Protein AF-A0A7S2JQY3-F1 (afdb_monomer)

Organism: NCBI:txid1333877

Mean predicted aligned error: 11.16 Å

Sequence (170 aa):
RESPESAGLEGRPGKSLLKMPPQSEIMQVVHGHVPGRRFQLCVQAAAAAEGAEGALRLAAGGREVVVGVLSDAYTQHVMSYAPDADAAQVVVENVSDDFGCDIFVDRVEVLQQPPREELVGELFALLDRHGSGRLGADPLLRFAELLGFDSAREEWDVQYKALPAAYGFG

Solvent-accessible surface area (backbone atoms only — not comparable to full-atom values): 9842 Å² total; per-residue (Å²): 141,78,85,87,86,90,84,80,92,86,71,76,99,76,69,46,74,46,78,31,48,39,74,33,74,49,78,46,79,46,73,80,46,56,56,78,42,45,31,33,45,38,38,33,34,19,14,76,39,78,77,36,77,25,30,38,37,41,33,33,44,94,41,75,49,77,45,80,29,62,30,55,58,75,44,81,45,78,45,78,36,49,28,87,40,45,56,34,57,38,36,45,27,26,67,23,87,47,83,83,39,33,34,35,34,53,45,77,48,81,42,78,53,76,54,69,68,55,53,51,48,52,53,48,55,69,48,26,78,80,71,74,88,58,79,54,68,68,45,49,47,54,50,39,44,76,73,67,47,88,66,58,70,76,58,42,57,56,52,57,69,44,45,38,74,75,73,71,60,124

Radius of gyration: 23.33 Å; Cα contacts (8 Å, |Δi|>4): 308; chains: 1; bounding box: 42×65×57 Å

Nearest PDB structures (foldseek):
  7ay3-assembly1_A  TM=8.066E-01  e=2.327E-04  uncultured bacterium
  2dck-assembly1_A  TM=8.084E-01  e=5.491E-04  Bacillus sp. 41M-1
  2wab-assembly1_A  TM=6.882E-01  e=2.925E-04  Acetivibrio thermocellus
  7vnj-assembly1_A  TM=6.877E-01  e=2.464E-04  Clostridioides difficile
  2wao-assembly1_A  TM=6.801E-01  e=3.678E-04  Acetivibrio thermocellus

Structure (mmCIF, N/CA/C/O backbone):
data_AF-A0A7S2JQY3-F1
#
_entry.id   AF-A0A7S2JQY3-F1
#
loop_
_atom_site.group_PDB
_atom_site.id
_atom_site.type_symbol
_atom_site.label_atom_id
_atom_site.label_alt_id
_atom_site.label_comp_id
_atom_site.label_asym_id
_atom_site.label_entity_id
_atom_site.label_seq_id
_atom_site.pdbx_PDB_ins_code
_atom_site.Cartn_x
_atom_site.Cartn_y
_atom_site.Cartn_z
_atom_site.occupancy
_atom_site.B_iso_or_equiv
_atom_site.auth_seq_id
_atom_site.auth_comp_id
_atom_site.auth_asym_id
_atom_site.auth_atom_id
_atom_site.pdbx_PDB_model_num
ATOM 1 N N . ARG A 1 1 ? 15.614 -34.778 -25.818 1.00 33.03 1 ARG A N 1
ATOM 2 C CA . ARG A 1 1 ? 15.607 -35.531 -24.543 1.00 33.03 1 ARG A CA 1
ATOM 3 C C . ARG A 1 1 ? 16.941 -35.250 -23.881 1.00 33.03 1 ARG A C 1
ATOM 5 O O . ARG A 1 1 ? 17.928 -35.517 -24.542 1.00 33.03 1 ARG A O 1
ATOM 12 N N . GLU A 1 2 ? 17.093 -34.664 -22.708 1.00 28.03 2 GLU A N 1
ATOM 13 C CA . GLU A 1 2 ? 16.223 -34.128 -21.656 1.00 28.03 2 GLU A CA 1
ATOM 14 C C . GLU A 1 2 ? 17.114 -33.116 -20.904 1.00 28.03 2 GLU A C 1
ATOM 16 O O . GLU A 1 2 ? 18.286 -33.398 -20.674 1.00 28.03 2 GLU A O 1
ATOM 21 N N . SER A 1 3 ? 16.577 -31.947 -20.556 1.00 40.50 3 SER A N 1
ATOM 22 C CA . SER A 1 3 ? 16.919 -31.268 -19.292 1.00 40.50 3 SER A CA 1
ATOM 23 C C . SER A 1 3 ? 16.135 -31.999 -18.185 1.00 40.50 3 SER A C 1
ATOM 25 O O . SER A 1 3 ? 15.081 -32.538 -18.539 1.00 40.50 3 SER A O 1
ATOM 27 N N . PRO A 1 4 ? 16.535 -32.019 -16.891 1.00 44.34 4 PRO A N 1
ATOM 28 C CA . PRO A 1 4 ? 16.986 -30.823 -16.163 1.00 44.34 4 PRO A CA 1
ATOM 29 C C . PRO A 1 4 ? 18.010 -31.042 -15.022 1.00 44.34 4 PRO A C 1
ATOM 31 O O . PRO A 1 4 ? 17.911 -31.979 -14.240 1.00 44.34 4 PRO A O 1
ATOM 34 N N . GLU A 1 5 ? 18.913 -30.081 -14.822 1.00 32.25 5 GLU A N 1
ATOM 35 C CA . GLU A 1 5 ? 19.479 -29.820 -13.493 1.00 32.25 5 GLU A CA 1
ATOM 36 C C . GLU A 1 5 ? 19.136 -28.388 -13.090 1.00 32.25 5 GLU A C 1
ATOM 38 O O . GLU A 1 5 ? 19.590 -27.404 -13.670 1.00 32.25 5 GLU A O 1
ATOM 43 N N . SER A 1 6 ? 18.242 -28.305 -12.112 1.00 43.88 6 SER A N 1
ATOM 44 C CA . SER A 1 6 ? 17.869 -27.112 -11.370 1.00 43.88 6 SER A CA 1
ATOM 45 C C . SER A 1 6 ? 18.858 -26.884 -10.222 1.00 43.88 6 SER A C 1
ATOM 47 O O . SER A 1 6 ? 18.865 -27.680 -9.287 1.00 43.88 6 SER A O 1
ATOM 49 N N . ALA A 1 7 ? 19.644 -25.805 -10.264 1.00 27.75 7 ALA A N 1
ATOM 50 C CA . ALA A 1 7 ? 20.335 -25.175 -9.123 1.00 27.75 7 ALA A CA 1
ATOM 51 C C . ALA A 1 7 ? 21.099 -23.935 -9.642 1.00 27.75 7 ALA A C 1
ATOM 53 O O . ALA A 1 7 ? 21.854 -24.062 -10.593 1.00 27.75 7 ALA A O 1
ATOM 54 N N . GLY A 1 8 ? 20.987 -22.711 -9.131 1.00 25.66 8 GLY A N 1
ATOM 55 C CA . GLY A 1 8 ? 20.221 -22.163 -8.025 1.00 25.66 8 GLY A CA 1
ATOM 56 C C . GLY A 1 8 ? 20.058 -20.649 -8.224 1.00 25.66 8 GLY A C 1
ATOM 57 O O . GLY A 1 8 ? 20.851 -20.003 -8.905 1.00 25.66 8 GLY A O 1
ATOM 58 N N . LEU A 1 9 ? 18.983 -20.105 -7.659 1.00 34.28 9 LEU A N 1
ATOM 59 C CA . LEU A 1 9 ? 18.723 -18.671 -7.551 1.00 34.28 9 LEU A CA 1
ATOM 60 C C . LEU A 1 9 ? 19.610 -18.086 -6.444 1.00 34.28 9 LEU A C 1
ATOM 62 O O . LEU A 1 9 ? 19.440 -18.459 -5.282 1.00 34.28 9 LEU A O 1
ATOM 66 N N . GLU A 1 10 ? 20.489 -17.139 -6.773 1.00 30.20 10 GLU A N 1
ATOM 67 C CA . GLU A 1 10 ? 21.168 -16.310 -5.772 1.00 30.20 10 GLU A CA 1
ATOM 68 C C . GLU A 1 10 ? 20.743 -14.845 -5.890 1.00 30.20 10 GLU A C 1
ATOM 70 O O . GLU A 1 10 ? 21.002 -14.168 -6.880 1.00 30.20 10 GLU A O 1
ATOM 75 N N . GLY A 1 11 ? 20.088 -14.357 -4.835 1.00 30.16 11 GLY A N 1
ATOM 76 C CA . GLY A 1 11 ? 19.782 -12.946 -4.625 1.00 30.16 11 GLY A CA 1
ATOM 77 C C . GLY A 1 11 ? 19.238 -12.695 -3.216 1.00 30.16 11 GLY A C 1
ATOM 78 O O . GLY A 1 11 ? 18.095 -13.033 -2.902 1.00 30.16 11 GLY A O 1
ATOM 79 N N . ARG A 1 12 ? 20.072 -12.114 -2.344 1.00 34.50 12 ARG A N 1
ATOM 80 C CA . ARG A 1 12 ? 19.742 -11.555 -1.016 1.00 34.50 12 ARG A CA 1
ATOM 81 C C . ARG A 1 12 ? 20.699 -10.383 -0.718 1.00 34.50 12 ARG A C 1
ATOM 83 O O . ARG A 1 12 ? 21.803 -10.408 -1.249 1.00 34.50 12 ARG A O 1
ATOM 90 N N . PRO A 1 13 ? 20.314 -9.395 0.121 1.00 38.44 13 PRO A N 1
ATOM 91 C CA . PRO A 1 13 ? 19.614 -9.603 1.391 1.00 38.44 13 PRO A CA 1
ATOM 92 C C . PRO A 1 13 ? 18.234 -8.938 1.447 1.00 38.44 13 PRO A C 1
ATOM 94 O O . PRO A 1 13 ? 18.077 -7.834 1.944 1.00 38.44 13 PRO A O 1
ATOM 97 N N . GLY A 1 14 ? 17.223 -9.677 0.979 1.00 46.75 14 GLY A N 1
ATOM 98 C CA . GLY A 1 14 ? 15.815 -9.277 1.067 1.00 46.75 14 GLY A CA 1
ATOM 99 C C . GLY A 1 14 ? 14.823 -10.362 0.654 1.00 46.75 14 GLY A C 1
ATOM 100 O O . GLY A 1 14 ? 13.872 -10.579 1.389 1.00 46.75 14 GLY A O 1
ATOM 101 N N . LYS A 1 15 ? 15.141 -11.155 -0.393 1.00 50.88 15 LYS A N 1
ATOM 102 C CA . LYS A 1 15 ? 14.285 -12.216 -0.991 1.00 50.88 15 LYS A CA 1
ATOM 103 C C . LYS A 1 15 ? 12.901 -11.643 -1.355 1.00 50.88 15 LYS A C 1
ATOM 105 O O . LYS A 1 15 ? 11.974 -11.770 -0.568 1.00 50.88 15 LYS A O 1
ATOM 110 N N . SER A 1 16 ? 12.705 -11.030 -2.514 1.00 53.62 16 SER A N 1
ATOM 111 C CA . SER A 1 16 ? 12.951 -11.605 -3.838 1.00 53.62 16 SER A CA 1
ATOM 112 C C . SER A 1 16 ? 12.835 -10.491 -4.873 1.00 53.62 16 SER A C 1
ATOM 114 O O . SER A 1 16 ? 11.790 -9.861 -4.944 1.00 53.62 16 SER A O 1
ATOM 116 N N . LEU A 1 17 ? 13.863 -10.286 -5.697 1.00 71.62 17 LEU A N 1
ATOM 117 C CA . LEU A 1 17 ? 13.791 -9.330 -6.799 1.00 71.62 17 LEU A CA 1
ATOM 118 C C . LEU A 1 17 ? 13.157 -10.017 -7.999 1.00 71.62 17 LEU A C 1
ATOM 120 O O . LEU A 1 17 ? 13.815 -10.785 -8.703 1.00 71.62 17 LEU A O 1
ATOM 124 N N . LEU A 1 18 ? 11.871 -9.775 -8.218 1.00 87.38 18 LEU A N 1
ATOM 125 C CA . LEU A 1 18 ? 11.270 -10.120 -9.489 1.00 87.38 18 LEU A CA 1
ATOM 126 C C . LEU A 1 18 ? 11.657 -9.047 -10.501 1.00 87.38 18 LEU A C 1
ATOM 128 O O . LEU A 1 18 ? 11.282 -7.884 -10.370 1.00 87.38 18 LEU A O 1
ATOM 132 N N . LYS A 1 19 ? 12.407 -9.457 -11.519 1.00 90.00 19 LYS A N 1
ATOM 133 C CA . LYS A 1 19 ? 12.641 -8.638 -12.699 1.00 90.00 19 LYS A CA 1
ATOM 134 C C . LYS A 1 19 ? 11.393 -8.684 -13.578 1.00 90.00 19 LYS A C 1
ATOM 136 O O . LYS A 1 19 ? 10.989 -9.763 -14.004 1.00 90.00 19 LYS A O 1
ATOM 141 N N . MET A 1 20 ? 10.829 -7.522 -13.867 1.00 92.56 20 MET A N 1
ATOM 142 C CA . MET A 1 20 ? 9.692 -7.333 -14.754 1.00 92.56 20 MET A CA 1
ATOM 143 C C . MET A 1 20 ? 10.145 -6.589 -16.011 1.00 92.56 20 MET A C 1
ATOM 145 O O . MET A 1 20 ? 10.302 -5.367 -15.961 1.00 92.56 20 MET A O 1
ATOM 149 N N . PRO A 1 21 ? 10.352 -7.289 -17.140 1.00 92.38 21 PRO A N 1
ATOM 150 C CA . PRO A 1 21 ? 10.548 -6.638 -18.428 1.00 92.38 21 PRO A CA 1
ATOM 151 C C . PRO A 1 21 ? 9.343 -5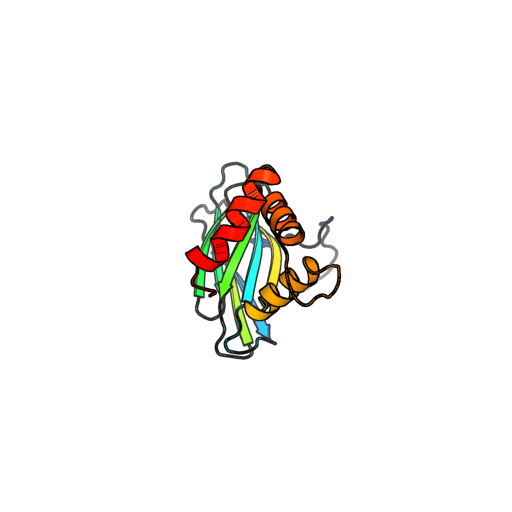.772 -18.822 1.00 92.38 21 PRO A C 1
ATOM 153 O O . PRO A 1 21 ? 8.244 -5.985 -18.300 1.00 92.38 21 PRO A O 1
ATOM 156 N N . PRO A 1 22 ? 9.506 -4.834 -19.760 1.00 91.75 22 PRO A N 1
ATOM 157 C CA . PRO A 1 22 ? 8.388 -4.101 -20.344 1.00 91.75 22 PRO A CA 1
ATOM 158 C C . PRO A 1 22 ? 7.288 -5.048 -20.832 1.00 91.75 22 PRO A C 1
ATOM 160 O O . PRO A 1 22 ? 7.581 -6.104 -21.397 1.00 91.75 22 PRO A O 1
ATOM 163 N N . GLN A 1 23 ? 6.030 -4.676 -20.595 1.00 91.12 23 GLN A N 1
ATOM 164 C CA . GLN A 1 23 ? 4.829 -5.444 -20.954 1.00 91.12 23 GLN A CA 1
ATOM 165 C C . GLN A 1 23 ? 4.703 -6.802 -20.239 1.00 91.12 23 GLN A C 1
ATOM 167 O O . GLN A 1 23 ? 3.991 -7.692 -20.704 1.00 91.12 23 GLN A O 1
ATOM 172 N N . SER A 1 24 ? 5.401 -6.991 -19.114 1.00 94.31 24 SER A N 1
ATOM 173 C CA . SER A 1 24 ? 5.236 -8.172 -18.259 1.00 94.31 24 SER A CA 1
ATOM 174 C C . SER A 1 24 ? 4.280 -7.903 -17.101 1.00 94.31 24 SER A C 1
ATOM 176 O O . SER A 1 24 ? 4.220 -6.791 -16.575 1.00 94.31 24 SER A O 1
ATOM 178 N N . GLU A 1 25 ? 3.573 -8.944 -16.661 1.00 95.44 25 GLU A N 1
ATOM 179 C CA . GLU A 1 25 ? 2.618 -8.863 -15.557 1.00 95.44 25 GLU A CA 1
ATOM 180 C C . GLU A 1 25 ? 2.822 -9.958 -14.505 1.00 95.44 25 GLU A C 1
ATOM 182 O O . GLU A 1 25 ? 3.226 -11.088 -14.791 1.00 95.44 25 GLU A O 1
ATOM 187 N N . ILE A 1 26 ? 2.490 -9.604 -13.267 1.00 92.62 26 ILE A N 1
ATOM 188 C CA . ILE A 1 26 ? 2.250 -10.507 -12.149 1.00 92.62 26 ILE A CA 1
ATOM 189 C C . ILE A 1 26 ? 0.759 -10.451 -11.867 1.00 92.62 26 ILE A C 1
ATOM 191 O O . ILE A 1 26 ? 0.216 -9.376 -11.616 1.00 92.62 26 ILE A O 1
ATOM 195 N N . MET A 1 27 ? 0.112 -11.609 -11.832 1.00 93.62 27 MET A N 1
ATOM 196 C CA . MET A 1 27 ? -1.302 -11.718 -11.508 1.00 93.62 27 MET A CA 1
ATOM 197 C C . MET A 1 27 ? -1.513 -12.794 -10.450 1.00 93.62 27 MET A C 1
ATOM 199 O O . MET A 1 27 ? -1.075 -13.934 -10.608 1.00 93.62 27 MET A O 1
ATOM 203 N N . GLN A 1 28 ? -2.228 -12.446 -9.383 1.00 92.25 28 GLN A N 1
ATOM 204 C CA . GLN A 1 28 ? -2.584 -13.384 -8.326 1.00 92.25 28 GLN A CA 1
ATOM 205 C C . GLN A 1 28 ? -4.000 -13.125 -7.816 1.00 92.25 28 GLN A C 1
ATOM 207 O O . GLN A 1 28 ? -4.416 -11.983 -7.649 1.00 92.25 28 GLN A O 1
ATOM 212 N N . VAL A 1 29 ? -4.737 -14.197 -7.526 1.00 93.69 29 VAL A N 1
ATOM 213 C CA . VAL A 1 29 ? -5.977 -14.109 -6.750 1.00 93.69 29 VAL A CA 1
ATOM 214 C C . VAL A 1 29 ? -5.617 -14.217 -5.275 1.00 93.69 29 VAL A C 1
ATOM 216 O O .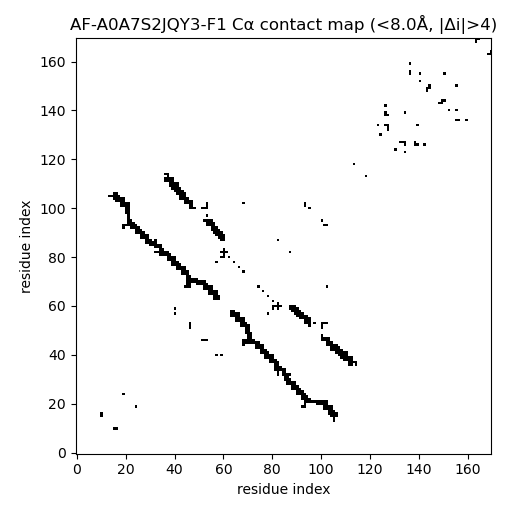 VAL A 1 29 ? -5.042 -15.214 -4.837 1.00 93.69 29 VAL A O 1
ATOM 219 N N . VAL A 1 30 ? -5.929 -13.172 -4.520 1.00 93.31 30 VAL A N 1
ATOM 220 C CA . VAL A 1 30 ? -5.722 -13.118 -3.075 1.00 93.31 30 VAL A CA 1
ATOM 221 C C . VAL A 1 30 ? -7.068 -13.358 -2.405 1.00 93.31 30 VAL A C 1
ATOM 223 O O . VAL A 1 30 ? -8.054 -12.727 -2.772 1.00 93.31 30 VAL A O 1
ATOM 226 N N . HIS A 1 31 ? -7.100 -14.292 -1.457 1.00 93.38 31 HIS A N 1
ATOM 227 C CA . HIS A 1 31 ? -8.283 -14.650 -0.674 1.00 93.38 31 HIS A CA 1
ATOM 228 C C . HIS A 1 31 ? -8.221 -14.041 0.730 1.00 93.38 31 HIS A C 1
ATOM 230 O O . HIS A 1 31 ? -7.151 -13.649 1.199 1.00 93.38 31 HIS A O 1
ATOM 236 N N . GLY A 1 32 ? -9.354 -14.051 1.433 1.00 90.81 32 GLY A N 1
ATOM 237 C CA . GLY A 1 32 ? -9.456 -13.577 2.815 1.00 90.81 32 GLY A CA 1
ATOM 238 C C . GLY A 1 32 ? -9.833 -12.103 2.923 1.00 90.81 32 GLY A C 1
ATOM 239 O O . GLY A 1 32 ? -9.717 -11.514 3.998 1.00 90.81 32 GLY A O 1
ATOM 240 N N . HIS A 1 33 ? -10.300 -11.497 1.832 1.00 93.56 33 HIS A N 1
ATOM 241 C CA . HIS A 1 33 ? -10.873 -10.165 1.886 1.00 93.56 33 HIS A CA 1
ATOM 242 C C . HIS A 1 33 ? -12.198 -10.176 2.643 1.00 93.56 33 HIS A C 1
ATOM 244 O O . HIS A 1 33 ? -12.967 -11.133 2.606 1.00 93.56 33 HIS A O 1
ATOM 250 N N . VAL A 1 34 ? -12.482 -9.069 3.319 1.00 91.94 34 VAL A N 1
ATOM 251 C CA . VAL A 1 34 ? -13.785 -8.829 3.934 1.00 91.94 34 VAL A CA 1
ATOM 252 C C . VAL A 1 34 ? -14.520 -7.827 3.045 1.00 91.94 34 VAL A C 1
ATOM 254 O O . VAL A 1 34 ? -14.057 -6.685 2.947 1.00 91.94 34 VAL A O 1
ATOM 257 N N . PRO A 1 35 ? -15.639 -8.213 2.403 1.00 91.94 35 PRO A N 1
ATOM 258 C CA . PRO A 1 35 ? -16.395 -7.315 1.540 1.00 91.94 35 PRO A CA 1
ATOM 259 C C . PRO A 1 35 ? -16.721 -5.983 2.221 1.00 91.94 35 PRO A C 1
ATOM 261 O O . PRO A 1 35 ? -17.118 -5.939 3.388 1.00 91.94 35 PRO A O 1
ATOM 264 N N . GLY A 1 36 ? -16.509 -4.882 1.501 1.00 87.19 36 GLY A N 1
ATOM 265 C CA . GLY A 1 36 ? -16.733 -3.523 2.005 1.00 87.19 36 GLY A CA 1
ATOM 266 C C . GLY A 1 36 ? -15.650 -2.973 2.947 1.00 87.19 36 GLY A C 1
ATOM 267 O O . GLY A 1 36 ? -15.690 -1.787 3.284 1.00 87.19 36 GLY A O 1
ATOM 268 N N . ARG A 1 37 ? -14.652 -3.772 3.358 1.00 90.94 37 ARG A N 1
ATOM 269 C CA . ARG A 1 37 ? -13.449 -3.251 4.033 1.00 90.94 37 ARG A CA 1
ATOM 270 C C . ARG A 1 37 ? -12.460 -2.696 3.012 1.00 90.94 37 ARG A C 1
ATOM 272 O O . ARG A 1 37 ? -12.417 -3.122 1.861 1.00 90.94 37 ARG A O 1
ATOM 279 N N . ARG A 1 38 ? -11.653 -1.725 3.444 1.00 93.94 38 ARG A N 1
ATOM 280 C CA . ARG A 1 38 ? -10.588 -1.148 2.617 1.00 93.94 38 ARG A CA 1
ATOM 281 C C . ARG A 1 38 ? -9.298 -1.927 2.796 1.00 93.94 38 ARG A C 1
ATOM 283 O O . ARG A 1 38 ? -8.942 -2.300 3.910 1.00 93.94 38 ARG A O 1
ATOM 290 N N . PHE A 1 39 ? -8.587 -2.092 1.697 1.00 95.06 39 PHE A N 1
ATOM 291 C CA . PHE A 1 39 ? -7.283 -2.723 1.622 1.00 95.06 39 PHE A CA 1
ATOM 292 C C . PHE A 1 39 ? -6.308 -1.792 0.904 1.00 95.06 39 PHE A C 1
ATOM 294 O O . PHE A 1 39 ? -6.714 -0.936 0.114 1.00 95.06 39 PHE A O 1
ATOM 301 N N . GLN A 1 40 ? -5.023 -1.961 1.181 1.00 95.50 40 GLN A N 1
ATOM 302 C CA . GLN A 1 40 ? -3.922 -1.341 0.461 1.00 95.50 40 GLN A CA 1
ATOM 303 C C . GLN A 1 40 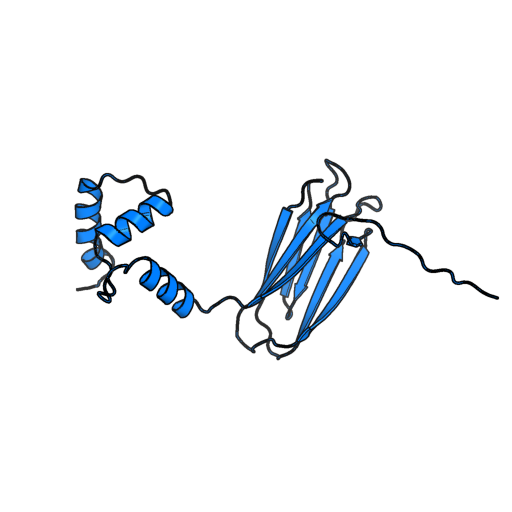? -3.128 -2.415 -0.268 1.00 95.50 40 GLN A C 1
ATOM 305 O O . GLN A 1 40 ? -2.763 -3.425 0.326 1.00 95.50 40 GLN A O 1
ATOM 310 N N . LEU A 1 41 ? -2.874 -2.179 -1.551 1.00 95.69 41 LEU A N 1
ATOM 311 C CA . LEU A 1 41 ? -1.840 -2.852 -2.320 1.00 95.69 41 LEU A CA 1
ATOM 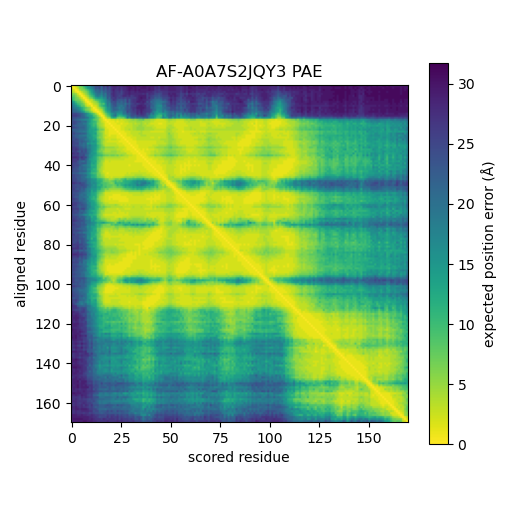312 C C . LEU A 1 41 ? -0.571 -2.002 -2.224 1.00 95.69 41 LEU A C 1
ATOM 314 O O . LEU A 1 41 ? -0.558 -0.871 -2.711 1.00 95.69 41 LEU A O 1
ATOM 318 N N . CYS A 1 42 ? 0.459 -2.541 -1.582 1.00 94.38 42 CYS A N 1
ATOM 319 C CA . CYS A 1 42 ? 1.767 -1.917 -1.429 1.00 94.38 42 CYS A CA 1
ATOM 320 C C . CYS A 1 42 ? 2.769 -2.640 -2.328 1.00 94.38 42 CYS A C 1
ATOM 322 O O . CYS A 1 42 ? 2.912 -3.859 -2.236 1.00 94.38 42 CYS A O 1
ATOM 324 N N . VAL A 1 43 ? 3.471 -1.897 -3.178 1.00 93.81 43 VAL A N 1
ATOM 325 C CA . VAL A 1 43 ? 4.504 -2.431 -4.070 1.00 93.81 43 VAL A CA 1
ATOM 326 C C . VAL A 1 43 ? 5.786 -1.645 -3.862 1.00 93.81 43 VAL A C 1
ATOM 328 O O . VAL A 1 43 ? 5.789 -0.422 -3.978 1.00 93.81 43 VAL A O 1
ATOM 331 N N . GLN A 1 44 ? 6.874 -2.341 -3.555 1.00 93.25 44 GLN A N 1
ATOM 332 C CA . GLN A 1 44 ? 8.206 -1.756 -3.470 1.00 93.25 44 GLN A CA 1
ATOM 333 C C . GLN A 1 44 ? 8.964 -2.078 -4.758 1.00 93.25 44 GLN A C 1
ATOM 335 O O . GLN A 1 44 ? 9.238 -3.251 -5.033 1.00 93.25 44 GLN A O 1
ATOM 340 N N . ALA A 1 45 ? 9.288 -1.045 -5.536 1.00 91.81 45 ALA A N 1
ATOM 341 C CA . ALA A 1 45 ? 9.881 -1.201 -6.858 1.00 91.81 45 ALA A CA 1
ATOM 342 C C . ALA A 1 45 ? 10.981 -0.173 -7.156 1.00 91.81 45 ALA A C 1
ATOM 344 O O . ALA A 1 45 ? 11.006 0.911 -6.571 1.00 91.81 45 ALA A O 1
ATOM 345 N N . ALA A 1 46 ? 11.879 -0.535 -8.071 1.00 90.25 46 ALA A N 1
ATOM 346 C CA . ALA A 1 46 ? 12.954 0.302 -8.598 1.00 90.25 46 ALA A CA 1
ATOM 347 C C . ALA A 1 46 ? 13.102 0.092 -10.113 1.00 90.25 46 ALA A C 1
ATOM 349 O O . ALA A 1 46 ? 12.853 -1.005 -10.618 1.00 90.25 46 ALA A O 1
ATOM 350 N N . ALA A 1 47 ? 13.522 1.125 -10.837 1.00 87.62 47 ALA A N 1
ATOM 351 C CA . ALA A 1 47 ? 13.879 1.030 -12.248 1.00 87.62 47 ALA A CA 1
ATOM 352 C C . ALA A 1 47 ? 15.305 0.483 -12.400 1.00 87.62 47 ALA A C 1
ATOM 354 O O . ALA A 1 47 ? 16.134 0.601 -11.501 1.00 87.62 47 ALA A O 1
ATOM 355 N N . ALA A 1 48 ? 15.613 -0.131 -13.540 1.00 80.44 48 ALA A N 1
ATOM 356 C CA . ALA A 1 48 ? 16.916 -0.758 -13.745 1.00 80.44 48 ALA A CA 1
ATOM 357 C C . ALA A 1 48 ? 18.100 0.203 -13.888 1.00 80.44 48 ALA A C 1
ATOM 359 O O . ALA A 1 48 ? 19.241 -0.213 -13.682 1.00 80.44 48 ALA A O 1
ATOM 360 N N . ALA A 1 49 ? 17.847 1.454 -14.261 1.00 70.25 49 ALA A N 1
ATOM 361 C CA . ALA A 1 49 ? 18.887 2.447 -14.466 1.00 70.25 49 ALA A CA 1
ATOM 362 C C . ALA A 1 49 ? 18.438 3.822 -13.973 1.00 70.25 49 ALA A C 1
ATOM 364 O O . ALA A 1 49 ? 17.266 4.188 -14.071 1.00 70.25 49 ALA A O 1
ATOM 365 N N . GLU A 1 50 ? 19.400 4.594 -13.478 1.00 64.44 50 GLU A N 1
ATOM 366 C CA . GLU A 1 50 ? 19.207 5.993 -13.117 1.00 64.44 50 GLU A CA 1
ATOM 367 C C . GLU A 1 50 ? 18.756 6.791 -14.356 1.00 64.44 50 GLU A C 1
ATOM 369 O O . GLU A 1 50 ? 19.390 6.738 -15.412 1.00 64.44 50 GLU A O 1
ATOM 374 N N . GLY A 1 51 ? 17.625 7.495 -14.245 1.00 66.25 51 GLY A N 1
ATOM 375 C CA . GLY A 1 51 ? 17.027 8.254 -15.347 1.00 66.25 51 GLY A CA 1
ATOM 376 C C . GLY A 1 51 ? 16.150 7.443 -16.309 1.00 66.25 51 GLY A C 1
ATOM 377 O O . GLY A 1 51 ? 15.600 8.029 -17.240 1.00 66.25 51 GLY A O 1
ATOM 378 N N . ALA A 1 52 ? 15.981 6.133 -16.096 1.00 72.38 52 ALA A N 1
ATOM 379 C CA . ALA A 1 52 ? 14.957 5.368 -16.800 1.00 72.38 52 ALA A CA 1
ATOM 380 C C . ALA A 1 52 ? 13.567 5.723 -16.244 1.00 72.38 52 ALA A C 1
ATOM 382 O O . ALA A 1 52 ? 13.324 5.618 -15.041 1.00 72.38 52 ALA A O 1
ATOM 383 N N . GLU A 1 53 ? 12.651 6.136 -17.119 1.00 82.75 53 GLU A N 1
ATOM 384 C CA . GLU A 1 53 ? 11.262 6.421 -16.752 1.00 82.75 53 GLU A CA 1
ATOM 385 C C . GLU A 1 53 ? 10.422 5.148 -16.891 1.00 82.75 53 GLU A C 1
ATOM 387 O O . GLU A 1 53 ? 9.847 4.865 -17.941 1.00 82.75 53 GLU A O 1
ATOM 392 N N . GLY A 1 54 ? 10.384 4.352 -15.822 1.00 88.56 54 GLY A N 1
ATOM 393 C CA . GLY A 1 54 ? 9.527 3.175 -15.749 1.00 88.56 54 GLY A CA 1
ATOM 394 C C . GLY A 1 54 ? 8.103 3.525 -15.330 1.00 88.56 54 GLY A C 1
ATOM 395 O O . GLY A 1 54 ? 7.862 4.516 -14.636 1.00 88.56 54 GLY A O 1
ATOM 396 N N . ALA A 1 55 ? 7.149 2.672 -15.688 1.00 93.75 55 ALA A N 1
ATOM 397 C CA . ALA A 1 55 ? 5.769 2.769 -15.230 1.00 93.75 55 ALA A CA 1
ATOM 398 C C . ALA A 1 55 ? 5.222 1.402 -14.804 1.00 93.75 55 ALA A C 1
ATOM 400 O O . ALA A 1 55 ? 5.341 0.409 -15.523 1.00 93.75 55 ALA A O 1
ATOM 401 N N . LEU A 1 56 ? 4.578 1.363 -13.636 1.00 94.94 56 LEU A N 1
ATOM 402 C CA . LEU A 1 56 ? 3.830 0.206 -13.153 1.00 94.94 56 LEU A CA 1
ATOM 403 C C . LEU A 1 56 ? 2.333 0.498 -13.156 1.00 94.94 56 LEU A C 1
ATOM 405 O O . LEU A 1 56 ? 1.890 1.497 -12.592 1.00 94.94 56 LEU A O 1
ATOM 409 N N . ARG A 1 57 ? 1.540 -0.416 -13.705 1.00 97.25 57 ARG A N 1
ATOM 410 C CA . ARG A 1 57 ? 0.091 -0.461 -13.514 1.00 97.25 57 ARG A CA 1
ATOM 411 C C . ARG A 1 57 ? -0.218 -1.391 -12.348 1.00 97.25 57 ARG A C 1
ATOM 413 O O . ARG A 1 57 ? 0.143 -2.565 -12.356 1.00 97.25 57 ARG A O 1
ATOM 420 N N . LEU A 1 58 ? -0.879 -0.850 -11.336 1.00 97.38 58 LEU A N 1
ATOM 421 C CA . LEU A 1 58 ? -1.358 -1.563 -10.161 1.00 97.38 58 LEU A CA 1
ATOM 422 C C . LEU A 1 58 ? -2.873 -1.705 -10.278 1.00 97.38 58 LEU A C 1
ATOM 424 O O . LEU A 1 58 ? -3.565 -0.695 -10.391 1.00 97.38 58 LEU A O 1
ATOM 428 N N . ALA A 1 59 ? -3.400 -2.924 -10.219 1.00 97.31 59 ALA A N 1
ATOM 429 C CA . ALA A 1 59 ? -4.841 -3.161 -10.239 1.00 97.31 59 ALA A CA 1
ATOM 430 C C . ALA A 1 59 ? -5.279 -4.151 -9.158 1.00 97.31 59 ALA A C 1
ATOM 432 O O . ALA A 1 59 ? -4.632 -5.168 -8.923 1.00 97.31 59 ALA A O 1
ATOM 433 N N . ALA A 1 60 ? -6.377 -3.833 -8.472 1.00 96.19 60 ALA A N 1
ATOM 434 C CA . ALA A 1 60 ? -6.990 -4.694 -7.468 1.00 96.19 60 ALA A CA 1
ATOM 435 C C . ALA A 1 60 ? -8.456 -4.320 -7.227 1.00 96.19 60 ALA A C 1
ATOM 437 O O . ALA A 1 60 ? -8.796 -3.140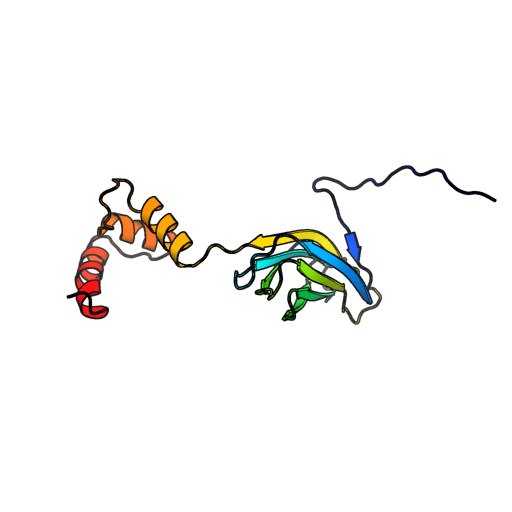 -7.131 1.00 96.19 60 ALA A O 1
ATOM 438 N N . GLY A 1 61 ? -9.326 -5.327 -7.098 1.00 90.56 61 GLY A N 1
ATOM 439 C CA . GLY A 1 61 ? -10.736 -5.126 -6.735 1.00 90.56 61 GLY A CA 1
ATOM 440 C C . GLY A 1 61 ? -11.479 -4.150 -7.657 1.00 90.56 61 GLY A C 1
ATOM 441 O O . GLY A 1 61 ? -12.189 -3.276 -7.174 1.00 90.56 61 GLY A O 1
ATOM 442 N N . GLY A 1 62 ? -11.243 -4.238 -8.971 1.00 89.94 62 GLY A N 1
ATOM 443 C CA . GLY A 1 62 ? -11.854 -3.358 -9.978 1.00 89.94 62 GLY A CA 1
ATOM 444 C C . GLY A 1 62 ? -11.269 -1.941 -10.053 1.00 89.94 62 GLY A C 1
ATOM 445 O O . GLY A 1 62 ? -11.706 -1.153 -10.888 1.00 89.94 62 GLY A O 1
ATOM 446 N N . ARG A 1 63 ? -10.282 -1.606 -9.214 1.00 94.56 63 ARG A N 1
ATOM 447 C CA . ARG A 1 63 ? -9.552 -0.335 -9.262 1.00 94.56 63 ARG A CA 1
ATOM 448 C C . ARG A 1 63 ? -8.197 -0.511 -9.932 1.00 94.56 63 ARG A C 1
ATOM 450 O O . ARG A 1 63 ? -7.551 -1.536 -9.740 1.00 94.56 63 ARG A O 1
ATOM 457 N N . GLU A 1 64 ? -7.753 0.529 -10.629 1.00 96.56 64 GLU A N 1
ATOM 458 C CA . GLU A 1 64 ? -6.451 0.596 -11.285 1.00 96.56 64 GLU A CA 1
ATOM 459 C C . GLU A 1 64 ? -5.779 1.960 -11.062 1.00 96.56 64 GLU A C 1
ATOM 461 O O . GLU A 1 64 ? -6.459 2.989 -10.993 1.00 96.56 64 GLU A O 1
ATOM 466 N N . VAL A 1 65 ? -4.450 1.963 -10.935 1.00 96.75 65 VAL A N 1
ATOM 467 C CA . VAL A 1 65 ? -3.594 3.155 -10.874 1.00 96.75 65 VAL A CA 1
ATOM 468 C C . VAL A 1 65 ? -2.283 2.876 -11.611 1.00 96.75 65 VAL A C 1
ATOM 470 O O . VAL A 1 65 ? -1.678 1.829 -11.407 1.00 96.75 65 VAL A O 1
ATOM 473 N N . VAL A 1 66 ? -1.807 3.833 -12.410 1.00 95.88 66 VAL A N 1
ATOM 474 C CA . VAL A 1 66 ? -0.451 3.810 -12.980 1.00 95.88 66 VAL A CA 1
ATOM 475 C C . VAL A 1 66 ? 0.467 4.690 -12.134 1.00 95.88 66 VAL A C 1
ATOM 477 O O . VAL A 1 66 ? 0.110 5.820 -11.798 1.00 95.88 66 VAL A O 1
ATOM 480 N N . VAL A 1 67 ? 1.637 4.169 -11.772 1.00 93.75 67 VAL A N 1
ATOM 481 C CA . VAL A 1 67 ? 2.654 4.854 -10.968 1.00 93.75 67 VAL A CA 1
ATOM 482 C C . VAL A 1 67 ? 3.980 4.900 -11.720 1.00 93.75 67 VAL A C 1
ATOM 484 O O . VAL A 1 67 ? 4.387 3.913 -12.328 1.00 93.75 67 VAL A O 1
ATOM 487 N N . GLY A 1 68 ? 4.654 6.049 -11.677 1.00 90.06 68 GLY A N 1
ATOM 488 C CA . GLY A 1 68 ? 5.996 6.196 -12.238 1.00 90.06 68 GLY A CA 1
ATOM 489 C C . GLY A 1 68 ? 7.058 5.624 -11.301 1.00 90.06 68 GLY A C 1
ATOM 490 O O . GLY A 1 68 ? 7.007 5.867 -10.094 1.00 90.06 68 GLY A O 1
ATOM 491 N N . VAL A 1 69 ? 8.025 4.905 -11.864 1.00 82.44 69 VAL A N 1
ATOM 492 C CA . VAL A 1 69 ? 9.207 4.364 -11.185 1.00 82.44 69 VAL A CA 1
ATOM 493 C C . VAL A 1 69 ? 10.428 5.030 -11.812 1.00 82.44 69 VAL A C 1
ATOM 495 O O . VAL A 1 69 ? 10.859 4.661 -12.898 1.00 82.44 69 VAL A O 1
ATOM 498 N N . LEU A 1 70 ? 10.934 6.071 -11.152 1.00 78.44 70 LEU A N 1
ATOM 499 C CA . LEU A 1 70 ? 11.858 7.044 -11.761 1.00 78.44 70 LEU A CA 1
ATOM 500 C C . LEU A 1 70 ? 13.303 6.932 -11.256 1.00 78.44 70 LEU A C 1
ATOM 502 O O . LEU A 1 70 ? 14.139 7.780 -11.558 1.00 78.44 70 LEU A O 1
ATOM 506 N N . SER A 1 71 ? 13.592 5.944 -10.411 1.00 76.19 71 SER A N 1
ATOM 507 C CA . SER A 1 71 ? 14.890 5.796 -9.758 1.00 76.19 71 SER A CA 1
ATOM 508 C C . SER A 1 71 ? 15.254 4.325 -9.617 1.00 76.19 71 SER A C 1
ATOM 510 O O . SER A 1 71 ? 14.387 3.459 -9.500 1.00 76.19 71 SER A O 1
ATOM 512 N N . ASP A 1 72 ? 16.556 4.074 -9.610 1.00 79.69 72 ASP A N 1
ATOM 513 C CA . ASP A 1 72 ? 17.202 2.822 -9.226 1.00 79.69 72 ASP A CA 1
ATOM 514 C C . ASP A 1 72 ? 17.135 2.541 -7.713 1.00 79.69 72 ASP A C 1
ATOM 516 O O . ASP A 1 72 ? 17.381 1.419 -7.265 1.00 79.69 72 ASP A O 1
ATOM 520 N N . ALA A 1 73 ? 16.739 3.534 -6.913 1.00 84.88 73 ALA A N 1
ATOM 521 C CA . ALA A 1 73 ? 16.372 3.349 -5.524 1.00 84.88 73 ALA A CA 1
ATOM 522 C C . ALA A 1 73 ? 14.942 2.805 -5.403 1.00 84.88 73 ALA A C 1
ATOM 524 O O . ALA A 1 73 ? 14.006 3.275 -6.053 1.00 84.88 73 ALA A O 1
ATOM 525 N N . TYR A 1 74 ? 14.757 1.846 -4.494 1.00 86.44 74 TYR A N 1
ATOM 526 C CA . TYR A 1 74 ? 13.433 1.314 -4.194 1.00 86.44 74 TYR A CA 1
ATOM 527 C C . TYR A 1 74 ? 12.530 2.386 -3.602 1.00 86.44 74 TYR A C 1
ATOM 529 O O . TYR A 1 74 ? 12.806 2.945 -2.539 1.00 86.44 74 TYR A O 1
ATOM 537 N N . THR A 1 75 ? 11.403 2.600 -4.266 1.00 89.75 75 THR A N 1
ATOM 538 C CA . THR A 1 75 ? 10.324 3.458 -3.794 1.00 89.75 75 THR A CA 1
ATOM 539 C C . THR A 1 75 ? 9.079 2.622 -3.527 1.00 89.75 75 THR A C 1
ATOM 541 O O . THR A 1 75 ? 8.855 1.573 -4.138 1.00 89.75 75 THR A O 1
ATOM 544 N N . GLN A 1 76 ? 8.295 3.047 -2.536 1.00 92.12 76 GLN A N 1
ATOM 545 C CA . GLN A 1 76 ? 7.049 2.383 -2.181 1.00 92.12 76 GLN A CA 1
ATOM 546 C C . GLN A 1 76 ? 5.884 3.061 -2.896 1.00 92.12 76 GLN A C 1
ATOM 548 O O . GLN A 1 76 ? 5.653 4.260 -2.739 1.00 92.12 76 GLN A O 1
ATOM 553 N N . HIS A 1 77 ? 5.098 2.260 -3.601 1.00 94.06 77 HIS A N 1
ATOM 554 C CA . HIS A 1 77 ? 3.860 2.660 -4.249 1.00 94.06 77 HIS A CA 1
ATOM 555 C C . HIS A 1 77 ? 2.677 2.019 -3.534 1.00 94.06 77 HIS A C 1
ATOM 557 O O . HIS A 1 77 ? 2.731 0.852 -3.147 1.00 94.06 77 HIS A O 1
ATOM 563 N N . VAL A 1 78 ? 1.603 2.784 -3.337 1.00 94.00 78 VAL A N 1
ATOM 564 C CA . VAL A 1 78 ? 0.443 2.344 -2.556 1.00 94.00 78 VAL A CA 1
ATOM 565 C C . VAL A 1 78 ? -0.847 2.673 -3.295 1.00 94.00 78 VAL A C 1
ATOM 567 O O . VAL A 1 78 ? -1.051 3.807 -3.722 1.00 94.00 78 VAL A O 1
ATOM 570 N N . MET A 1 79 ? -1.750 1.696 -3.388 1.00 95.31 79 MET A N 1
ATOM 571 C CA . MET A 1 79 ? -3.099 1.869 -3.927 1.00 95.31 79 MET A CA 1
ATOM 572 C C . MET A 1 79 ? -4.149 1.326 -2.954 1.00 95.31 79 MET A C 1
ATOM 574 O O . MET A 1 79 ? -4.088 0.168 -2.551 1.00 95.31 79 MET A O 1
ATOM 578 N N . SER A 1 80 ? -5.159 2.135 -2.621 1.00 95.12 80 SER A N 1
ATOM 579 C CA . SER A 1 80 ? -6.294 1.701 -1.794 1.00 95.12 80 SER A CA 1
ATOM 580 C C . SER A 1 80 ? -7.461 1.181 -2.639 1.00 95.12 80 SER A C 1
ATOM 582 O O . SER A 1 80 ? -7.917 1.878 -3.546 1.00 95.12 80 SER A O 1
ATOM 584 N N . TYR A 1 81 ? -8.015 0.021 -2.287 1.00 95.19 81 TYR A N 1
ATOM 585 C CA . TYR A 1 81 ? -9.185 -0.585 -2.935 1.00 95.19 81 TYR A CA 1
ATOM 586 C C . TYR A 1 81 ? -10.148 -1.198 -1.904 1.00 95.19 81 TYR A C 1
ATOM 588 O O . TYR A 1 81 ? -9.802 -1.346 -0.732 1.00 95.19 81 TYR A O 1
ATOM 596 N N . ALA A 1 82 ? -11.375 -1.513 -2.319 1.00 95.06 82 ALA A N 1
ATOM 597 C CA . ALA A 1 82 ? -12.377 -2.178 -1.488 1.00 95.06 82 ALA A CA 1
ATOM 598 C C . ALA A 1 82 ? -13.056 -3.268 -2.332 1.00 95.06 82 ALA A C 1
ATOM 600 O O . ALA A 1 82 ? -13.756 -2.921 -3.279 1.00 95.06 82 ALA A O 1
ATOM 601 N N . PRO A 1 83 ? -12.800 -4.558 -2.066 1.00 94.06 83 PRO A N 1
ATOM 602 C CA . PRO A 1 83 ? -13.375 -5.640 -2.851 1.00 94.06 83 PRO A CA 1
ATOM 603 C C . PRO A 1 83 ? -14.832 -5.909 -2.456 1.00 94.06 83 PRO A C 1
ATOM 605 O O . PRO A 1 83 ? -15.214 -5.778 -1.289 1.00 94.06 83 PRO A O 1
ATOM 608 N N . ASP A 1 84 ? -15.620 -6.351 -3.434 1.00 94.00 84 ASP A N 1
ATOM 609 C CA . ASP A 1 84 ? -17.019 -6.760 -3.246 1.00 94.00 84 ASP A CA 1
ATOM 610 C C . ASP A 1 84 ? -17.161 -8.245 -2.852 1.00 94.00 84 ASP A C 1
ATOM 612 O O . ASP A 1 84 ? -18.252 -8.703 -2.514 1.00 94.00 84 ASP A O 1
ATOM 616 N N . ALA A 1 85 ? -16.060 -9.002 -2.884 1.00 93.62 85 ALA A N 1
ATOM 617 C CA . ALA A 1 85 ? -15.999 -10.437 -2.609 1.00 93.62 85 ALA A CA 1
ATOM 618 C C . ALA A 1 85 ? -14.848 -10.786 -1.646 1.00 93.62 85 ALA A C 1
ATOM 620 O O . ALA A 1 85 ? -14.017 -9.938 -1.316 1.00 93.62 85 ALA A O 1
ATOM 621 N N . ASP A 1 86 ? -14.803 -12.044 -1.197 1.00 94.00 86 ASP A N 1
ATOM 622 C CA . ASP A 1 86 ? -13.756 -12.590 -0.319 1.00 94.00 86 ASP A CA 1
ATOM 623 C C . ASP A 1 86 ? -12.427 -12.865 -1.038 1.00 94.00 86 ASP A C 1
ATOM 625 O O . ASP A 1 86 ? -11.408 -13.142 -0.398 1.00 94.00 86 ASP A O 1
ATOM 629 N N . ALA A 1 87 ? -12.443 -12.782 -2.367 1.00 93.88 87 ALA A N 1
ATOM 630 C CA . ALA A 1 87 ? -11.287 -12.907 -3.226 1.00 93.88 87 ALA A CA 1
ATOM 631 C C . ALA A 1 87 ? -11.185 -11.700 -4.162 1.00 93.88 87 ALA A C 1
ATOM 633 O O . ALA A 1 87 ? -12.175 -11.276 -4.763 1.00 93.88 87 ALA A O 1
ATOM 634 N N . ALA A 1 88 ? -9.972 -11.181 -4.333 1.00 94.62 88 ALA A N 1
ATOM 635 C CA . ALA A 1 88 ? -9.676 -10.130 -5.295 1.00 94.62 88 ALA A CA 1
ATOM 636 C C . ALA A 1 88 ? -8.470 -10.513 -6.153 1.00 94.62 88 ALA A C 1
ATOM 638 O O . ALA A 1 88 ? -7.445 -10.976 -5.650 1.00 94.62 88 ALA A O 1
ATOM 639 N N . GLN A 1 89 ? -8.587 -10.286 -7.460 1.00 95.25 89 GLN A N 1
ATOM 640 C CA . GLN A 1 89 ? -7.441 -10.335 -8.358 1.00 95.25 89 GLN A CA 1
ATOM 641 C C . GLN A 1 89 ? -6.570 -9.103 -8.112 1.00 95.25 89 GLN A C 1
ATOM 643 O O . GLN A 1 89 ? -7.081 -7.984 -8.062 1.00 95.25 89 GLN A O 1
ATOM 648 N N . VAL A 1 90 ? -5.273 -9.333 -7.953 1.00 95.19 90 VAL A N 1
ATOM 649 C CA . VAL A 1 90 ? -4.227 -8.324 -7.833 1.00 95.19 90 VAL A CA 1
ATOM 650 C C . VAL A 1 90 ? -3.315 -8.464 -9.042 1.00 95.19 90 VAL A C 1
ATOM 652 O O . VAL A 1 90 ? -2.863 -9.570 -9.348 1.00 95.19 90 VAL A O 1
ATOM 655 N N . VAL A 1 91 ? -3.063 -7.348 -9.717 1.00 96.19 91 VAL A N 1
ATOM 656 C CA . VAL A 1 91 ? -2.199 -7.258 -10.892 1.00 96.19 91 VAL A CA 1
ATOM 657 C C . VAL A 1 91 ? -1.155 -6.173 -10.668 1.00 96.19 91 VAL A C 1
ATOM 659 O O . VAL A 1 91 ? -1.474 -5.067 -10.225 1.00 96.19 91 VAL A O 1
ATOM 662 N N . VAL A 1 92 ? 0.090 -6.504 -10.988 1.00 96.00 92 VAL A N 1
ATOM 663 C CA . VAL A 1 92 ? 1.205 -5.565 -11.114 1.00 96.00 92 VAL A CA 1
ATOM 664 C C . VAL A 1 92 ? 1.775 -5.774 -12.506 1.00 96.00 92 VAL A C 1
ATOM 666 O O . VAL A 1 92 ? 2.215 -6.875 -12.816 1.00 96.00 92 VAL A O 1
ATOM 669 N N . GLU A 1 93 ? 1.755 -4.751 -13.348 1.00 96.44 93 GLU A N 1
ATOM 670 C CA . GLU A 1 93 ? 2.224 -4.834 -14.733 1.00 96.44 93 GLU A CA 1
ATOM 671 C C . GLU A 1 93 ? 3.241 -3.734 -15.013 1.00 96.44 93 GLU A C 1
ATOM 673 O O . GLU A 1 93 ? 3.027 -2.582 -14.643 1.00 96.44 93 GLU A O 1
ATOM 678 N N . ASN A 1 94 ? 4.339 -4.080 -15.679 1.00 94.62 94 ASN A N 1
ATOM 679 C CA . ASN A 1 94 ? 5.259 -3.100 -16.235 1.00 94.62 94 ASN A CA 1
ATOM 680 C C . ASN A 1 94 ? 4.685 -2.589 -17.560 1.00 94.62 94 ASN A C 1
ATOM 682 O O . ASN A 1 94 ? 4.709 -3.294 -18.564 1.00 94.62 94 ASN A O 1
ATOM 686 N N . VAL A 1 95 ? 4.194 -1.353 -17.553 1.00 95.44 95 VAL A N 1
ATOM 687 C CA . VAL A 1 95 ? 3.579 -0.682 -18.710 1.00 95.44 95 VAL A CA 1
ATOM 688 C C . VAL A 1 95 ? 4.514 0.354 -19.335 1.00 95.44 95 VAL A C 1
ATOM 690 O O . VAL A 1 95 ? 4.060 1.287 -19.987 1.00 95.44 95 VAL A O 1
ATOM 693 N N . SER A 1 96 ? 5.821 0.223 -19.105 1.00 91.12 96 SER A N 1
ATOM 694 C CA . SER A 1 96 ? 6.819 1.122 -19.686 1.00 91.12 96 SER A CA 1
ATOM 695 C C . SER A 1 96 ? 6.846 0.988 -21.210 1.00 91.12 96 SER A C 1
ATOM 697 O O . SER A 1 96 ? 6.894 -0.123 -21.740 1.00 91.12 96 SER A O 1
ATOM 699 N N . ASP A 1 97 ? 6.864 2.126 -21.906 1.00 86.44 97 ASP A N 1
ATOM 700 C CA . ASP A 1 97 ? 6.980 2.176 -23.370 1.00 86.44 97 ASP A CA 1
ATOM 701 C C . ASP A 1 97 ? 8.413 1.883 -23.853 1.00 86.44 97 ASP A C 1
ATOM 703 O O . ASP A 1 97 ? 8.629 1.473 -24.996 1.00 86.44 97 ASP A O 1
ATOM 707 N N . ASP A 1 98 ? 9.407 2.089 -22.986 1.00 81.19 98 ASP A N 1
ATOM 708 C CA . ASP A 1 98 ? 10.805 1.786 -23.272 1.00 81.19 98 ASP A CA 1
ATOM 709 C C . ASP A 1 98 ? 11.086 0.290 -23.079 1.00 81.19 98 ASP A C 1
ATOM 711 O O . ASP A 1 98 ? 11.109 -0.219 -21.958 1.00 81.19 98 ASP A O 1
ATOM 715 N N . PHE A 1 99 ? 11.365 -0.407 -24.186 1.00 71.75 99 PHE A N 1
ATOM 716 C CA . PHE A 1 99 ? 11.708 -1.832 -24.222 1.00 71.75 99 PHE A CA 1
ATOM 717 C C . PHE A 1 99 ? 12.994 -2.197 -23.450 1.00 71.75 99 PHE A C 1
ATOM 719 O O . PHE A 1 99 ? 13.246 -3.382 -23.228 1.00 71.75 99 PHE A O 1
ATOM 726 N N . GLY A 1 100 ? 13.799 -1.213 -23.033 1.00 76.06 100 GLY A N 1
ATOM 727 C CA . GLY A 1 100 ? 14.944 -1.398 -22.137 1.00 76.06 100 GLY A CA 1
ATOM 728 C C . GLY A 1 100 ? 14.637 -1.195 -20.648 1.00 76.06 100 GLY A C 1
ATOM 729 O O . GLY A 1 100 ? 15.510 -1.447 -19.815 1.00 76.06 100 GLY A O 1
ATOM 730 N N . CYS A 1 101 ? 13.429 -0.746 -20.291 1.00 85.19 101 CYS A N 1
ATOM 731 C CA . CYS A 1 101 ? 13.088 -0.374 -18.921 1.00 85.19 101 CYS A CA 1
ATOM 732 C C . CYS A 1 101 ? 12.577 -1.572 -18.110 1.00 85.19 101 CYS A C 1
ATOM 734 O O . CYS A 1 101 ? 11.378 -1.797 -17.926 1.00 85.19 101 CYS A O 1
ATOM 736 N N . ASP A 1 102 ? 13.520 -2.363 -17.608 1.00 89.25 102 ASP A N 1
ATOM 737 C CA . ASP A 1 102 ? 13.215 -3.378 -16.610 1.00 89.25 102 ASP A CA 1
ATOM 738 C C . ASP A 1 102 ? 12.856 -2.718 -15.268 1.00 89.25 102 ASP A C 1
ATOM 740 O O . ASP A 1 102 ? 13.543 -1.807 -14.797 1.00 89.25 102 ASP A O 1
ATOM 744 N N . ILE A 1 103 ? 11.805 -3.221 -14.622 1.00 91.12 103 ILE A N 1
ATOM 745 C CA . ILE A 1 103 ? 11.419 -2.822 -13.267 1.00 91.12 103 ILE A CA 1
ATOM 746 C C . ILE A 1 103 ? 11.696 -3.984 -12.323 1.00 91.12 103 ILE A C 1
ATOM 748 O O . ILE A 1 103 ? 11.329 -5.127 -12.585 1.00 91.12 103 ILE A O 1
ATOM 752 N N . PHE A 1 104 ? 12.353 -3.699 -11.208 1.00 90.94 104 PHE A N 1
ATOM 753 C CA . PHE A 1 104 ? 12.611 -4.665 -10.155 1.00 90.94 104 PHE A CA 1
ATOM 754 C C . PHE A 1 104 ? 11.595 -4.482 -9.040 1.00 90.94 104 PHE A C 1
ATOM 756 O O . PHE A 1 104 ? 11.492 -3.403 -8.463 1.00 90.94 104 PHE A O 1
ATOM 763 N N . VAL A 1 105 ? 10.863 -5.545 -8.721 1.00 90.75 105 VAL A N 1
ATOM 764 C CA . VAL A 1 105 ? 9.915 -5.584 -7.606 1.00 90.75 105 VAL A CA 1
ATOM 765 C C . VAL A 1 105 ? 10.512 -6.431 -6.492 1.00 90.75 105 VAL A C 1
ATOM 767 O O . VAL A 1 105 ? 10.791 -7.608 -6.703 1.00 90.75 105 VAL A O 1
ATOM 770 N N . ASP A 1 106 ? 10.702 -5.843 -5.311 1.00 89.62 106 ASP A N 1
ATOM 771 C CA . ASP A 1 106 ? 11.220 -6.553 -4.128 1.00 89.62 106 ASP A CA 1
ATOM 772 C C . ASP A 1 106 ? 10.091 -7.116 -3.256 1.00 89.62 106 ASP A C 1
ATOM 774 O O . ASP A 1 106 ? 10.215 -8.172 -2.631 1.00 89.62 106 ASP A O 1
ATOM 778 N N . ARG A 1 107 ? 8.962 -6.400 -3.209 1.00 89.75 107 ARG A N 1
ATOM 779 C CA . ARG A 1 107 ? 7.868 -6.702 -2.288 1.00 89.75 107 ARG A CA 1
ATOM 780 C C . ARG A 1 107 ? 6.521 -6.282 -2.853 1.00 89.75 107 ARG A C 1
ATOM 782 O O . ARG A 1 107 ? 6.371 -5.166 -3.344 1.00 89.75 107 ARG A O 1
ATOM 789 N N . VAL A 1 108 ? 5.542 -7.174 -2.713 1.00 90.88 108 VAL A N 1
ATOM 790 C CA . VAL A 1 108 ? 4.123 -6.922 -2.983 1.00 90.88 108 VAL A CA 1
ATOM 791 C C . VAL A 1 108 ? 3.333 -7.392 -1.770 1.00 90.88 108 VAL A C 1
ATOM 793 O O . VAL A 1 108 ? 3.396 -8.564 -1.404 1.00 90.88 108 VAL A O 1
ATOM 796 N N . GLU A 1 109 ? 2.606 -6.480 -1.137 1.00 93.19 109 GLU A N 1
ATOM 797 C CA . GLU A 1 109 ? 1.827 -6.749 0.069 1.00 93.19 109 GLU A CA 1
ATOM 798 C C . GLU A 1 109 ? 0.390 -6.262 -0.093 1.00 93.19 109 GLU A C 1
ATOM 800 O O . GLU A 1 109 ? 0.126 -5.209 -0.675 1.00 93.19 109 GLU A O 1
ATOM 805 N N . VAL A 1 110 ? -0.545 -7.030 0.464 1.00 94.31 110 VAL A N 1
ATOM 806 C CA . VAL A 1 110 ? -1.945 -6.637 0.606 1.00 94.31 110 VAL A CA 1
ATOM 807 C C . VAL A 1 110 ? -2.250 -6.515 2.090 1.00 94.31 110 VAL A C 1
ATOM 809 O O . VAL A 1 110 ? -2.169 -7.497 2.824 1.00 94.31 110 VAL A O 1
ATOM 812 N N . LEU A 1 111 ? -2.614 -5.312 2.525 1.00 93.44 111 LEU A N 1
ATOM 813 C CA . LEU A 1 111 ? -2.872 -5.000 3.928 1.00 93.44 111 LEU A CA 1
ATOM 814 C C . LEU A 1 111 ? -4.310 -4.522 4.097 1.00 93.44 111 LEU A C 1
ATOM 816 O O . LEU A 1 111 ? -4.755 -3.623 3.386 1.00 93.44 111 LEU A O 1
ATOM 820 N N . GLN A 1 112 ? -5.047 -5.094 5.048 1.00 92.31 112 GLN A N 1
ATOM 821 C CA . GLN A 1 112 ? -6.345 -4.544 5.429 1.00 92.31 112 GLN A CA 1
ATOM 822 C C . GLN A 1 112 ? -6.128 -3.231 6.184 1.00 92.31 112 GLN A C 1
ATOM 824 O O . GLN A 1 112 ? -5.381 -3.193 7.160 1.00 92.31 112 GLN A O 1
ATOM 829 N N . GLN A 1 113 ? -6.809 -2.164 5.769 1.00 88.38 113 GLN A N 1
ATOM 830 C CA . GLN A 1 113 ? -6.824 -0.930 6.543 1.00 88.38 113 GLN A CA 1
ATOM 831 C C . GLN A 1 113 ? -7.815 -1.065 7.700 1.00 88.38 113 GLN A C 1
ATOM 833 O O . GLN A 1 113 ? -8.985 -1.405 7.463 1.00 88.38 113 GLN A O 1
ATOM 838 N N . PRO A 1 114 ? -7.399 -0.760 8.938 1.00 85.19 114 PRO A N 1
ATOM 839 C CA . PRO A 1 114 ? -8.340 -0.670 10.034 1.00 85.19 114 PRO A CA 1
ATOM 840 C C . PRO A 1 114 ? -9.375 0.431 9.731 1.00 85.19 114 PRO A C 1
ATOM 842 O O . PRO A 1 114 ? -9.063 1.435 9.076 1.00 85.19 114 PRO A O 1
ATOM 845 N N . PRO A 1 115 ? -10.636 0.255 10.153 1.00 84.00 115 PRO A N 1
ATOM 846 C CA . PRO A 1 115 ? -11.643 1.294 10.034 1.00 84.00 115 PRO A CA 1
ATOM 847 C C . PRO A 1 115 ? -11.199 2.523 10.833 1.00 84.00 115 PRO A C 1
ATOM 849 O O . PRO A 1 115 ? -10.507 2.418 11.845 1.00 84.00 115 PRO A O 1
ATOM 852 N N . ARG A 1 116 ? -11.638 3.710 10.400 1.00 84.38 116 ARG A N 1
ATOM 853 C CA . ARG A 1 116 ? -11.269 4.979 11.047 1.00 84.38 116 ARG A CA 1
ATOM 854 C C . ARG A 1 116 ? -11.533 4.963 12.554 1.00 84.38 116 ARG A C 1
ATOM 856 O O . ARG A 1 116 ? -10.739 5.510 13.300 1.00 84.38 116 ARG A O 1
ATOM 863 N N . GLU A 1 117 ? -12.636 4.360 12.98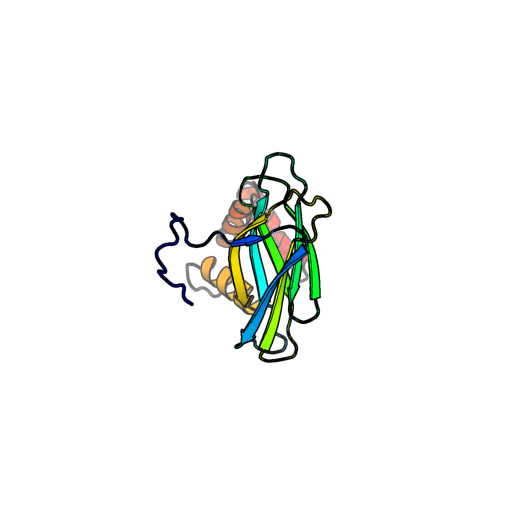1 1.00 87.81 117 GLU A N 1
ATOM 864 C CA . GLU A 1 117 ? -13.026 4.271 14.392 1.00 87.81 117 GLU A CA 1
ATOM 865 C C . GLU A 1 117 ? -12.006 3.496 15.233 1.00 87.81 117 GLU A C 1
ATOM 867 O O . GLU A 1 117 ? -11.692 3.915 16.342 1.00 87.81 117 GLU A O 1
ATOM 872 N N . GLU A 1 118 ? -11.438 2.422 14.685 1.00 88.06 118 GLU A N 1
ATOM 873 C CA . GLU A 1 118 ? -10.404 1.619 15.343 1.00 88.06 118 GLU A CA 1
ATOM 874 C C . GLU A 1 118 ? -9.091 2.400 15.427 1.00 88.06 118 GLU A C 1
ATOM 876 O O . GLU A 1 118 ? -8.537 2.529 16.512 1.00 88.06 118 GLU A O 1
ATOM 881 N N . LEU A 1 119 ? -8.669 3.051 14.334 1.00 87.81 119 LEU A N 1
ATOM 882 C CA . LEU A 1 119 ? -7.482 3.920 14.337 1.00 87.81 119 LEU A CA 1
ATOM 883 C C . LEU A 1 119 ? -7.617 5.091 15.315 1.00 87.81 119 LEU A C 1
ATOM 885 O O . LEU A 1 119 ? -6.666 5.448 16.006 1.00 87.81 119 LEU A O 1
ATOM 889 N N . VAL A 1 120 ? -8.800 5.709 15.372 1.00 89.31 120 VAL A N 1
ATOM 890 C CA . VAL A 1 120 ? -9.093 6.787 16.324 1.00 89.31 120 VAL A 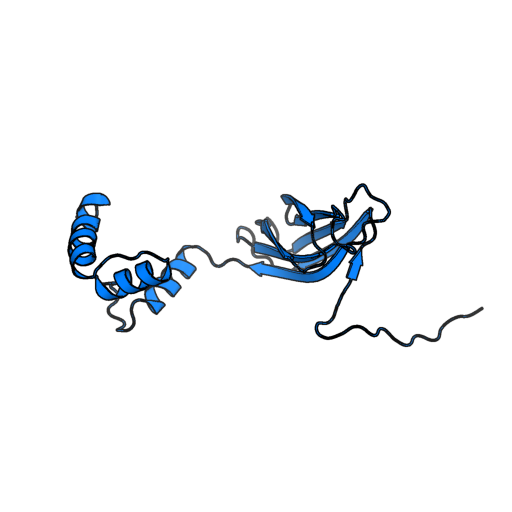CA 1
ATOM 891 C C . VAL A 1 120 ? -9.064 6.251 17.752 1.00 89.31 120 VAL A C 1
ATOM 893 O O . VAL A 1 120 ? -8.500 6.911 18.619 1.00 89.31 120 VAL A O 1
ATOM 896 N N . GLY A 1 121 ? -9.624 5.065 17.998 1.00 88.56 121 GLY A N 1
ATOM 897 C CA . GLY A 1 121 ? -9.584 4.405 19.302 1.00 88.56 121 GLY A CA 1
ATOM 898 C C . GLY A 1 121 ? -8.161 4.078 19.758 1.00 88.56 121 GLY A C 1
ATOM 899 O O . GLY A 1 121 ? -7.799 4.398 20.888 1.00 88.56 121 GLY A O 1
ATOM 900 N N . GLU A 1 122 ? -7.332 3.513 18.880 1.00 89.31 122 GLU A N 1
ATOM 901 C CA . GLU A 1 122 ? -5.922 3.216 19.158 1.00 89.31 122 GLU A CA 1
ATOM 902 C C . GLU A 1 122 ? -5.111 4.485 19.422 1.00 89.31 122 GLU A C 1
ATOM 904 O O . GLU A 1 122 ? -4.375 4.558 20.408 1.00 89.31 122 GLU A O 1
ATOM 909 N N . LEU A 1 123 ? -5.282 5.514 18.585 1.00 89.06 123 LEU A N 1
ATOM 910 C CA . LEU A 1 123 ? -4.634 6.806 18.786 1.00 89.06 123 LEU A CA 1
ATOM 911 C C . LEU A 1 123 ? -5.050 7.423 20.125 1.00 89.06 123 LEU A C 1
ATOM 913 O O . LEU A 1 123 ? -4.205 7.908 20.874 1.00 89.06 123 LEU A O 1
ATOM 917 N N . PHE A 1 124 ? -6.342 7.378 20.449 1.00 90.12 124 PHE A N 1
ATOM 918 C CA . PHE A 1 124 ? -6.855 7.879 21.717 1.00 90.12 124 PHE A CA 1
ATOM 919 C C . PHE A 1 124 ? -6.250 7.121 22.901 1.00 90.12 124 PHE A C 1
ATOM 921 O O . PHE A 1 124 ? -5.770 7.754 23.836 1.00 90.12 124 PHE A O 1
ATOM 928 N N . ALA A 1 125 ? -6.210 5.788 22.849 1.00 88.38 125 ALA A N 1
ATOM 929 C CA . ALA A 1 125 ? -5.625 4.953 23.897 1.00 88.38 125 ALA A CA 1
ATOM 930 C C . ALA A 1 125 ? -4.119 5.208 24.081 1.00 88.38 125 ALA A C 1
ATOM 932 O O . ALA A 1 125 ? -3.621 5.217 25.205 1.00 88.38 125 ALA A O 1
ATOM 933 N N . LEU A 1 126 ? -3.391 5.466 22.990 1.00 89.31 126 LEU A N 1
ATOM 934 C CA . LEU A 1 126 ? -1.970 5.812 23.033 1.00 89.31 126 LEU A CA 1
ATOM 935 C C . LEU A 1 126 ? -1.720 7.165 23.724 1.00 89.31 126 LEU A C 1
ATOM 937 O O . LEU A 1 126 ? -0.706 7.349 24.409 1.00 89.31 126 LEU A O 1
ATOM 941 N N . LEU A 1 127 ? -2.633 8.119 23.532 1.00 89.31 127 LEU A N 1
ATOM 942 C CA . LEU A 1 127 ? -2.553 9.453 24.123 1.00 89.31 127 LEU A CA 1
ATOM 943 C C . LEU A 1 127 ? -3.079 9.480 25.570 1.00 89.31 127 LEU A C 1
ATOM 945 O O . LEU A 1 127 ? -2.494 10.163 26.414 1.00 89.31 127 LEU A O 1
ATOM 949 N N . ASP A 1 128 ? -4.109 8.700 25.900 1.00 90.50 128 ASP A N 1
ATOM 950 C CA . ASP A 1 128 ? -4.695 8.584 27.242 1.00 90.50 128 ASP A CA 1
ATOM 951 C C . ASP A 1 128 ? -3.881 7.645 28.148 1.00 90.50 128 ASP A C 1
ATOM 953 O O . ASP A 1 128 ? -4.354 6.626 28.648 1.00 90.50 128 ASP A O 1
ATOM 957 N N . ARG A 1 129 ? -2.620 8.008 28.402 1.00 83.06 129 ARG A N 1
ATOM 958 C CA . ARG A 1 129 ? -1.668 7.209 29.204 1.00 83.06 129 ARG A CA 1
ATOM 959 C C . ARG A 1 129 ? -2.152 6.872 30.615 1.00 83.06 129 ARG A C 1
ATOM 961 O O . ARG A 1 129 ? -1.625 5.952 31.235 1.00 83.06 129 ARG A O 1
ATOM 968 N N . HIS A 1 130 ? -3.101 7.645 31.137 1.00 84.12 130 HIS A N 1
ATOM 969 C CA . HIS A 1 130 ? -3.659 7.469 32.473 1.00 84.12 130 HIS A CA 1
ATOM 970 C C . HIS A 1 130 ? -4.984 6.691 32.475 1.00 84.12 130 HIS A C 1
ATOM 972 O O . HIS A 1 130 ? -5.521 6.448 33.553 1.00 84.12 130 HIS A O 1
ATOM 978 N N . GLY A 1 131 ? -5.508 6.296 31.307 1.00 84.06 131 GLY A N 1
ATOM 979 C CA . GLY A 1 131 ? -6.770 5.560 31.184 1.00 84.06 131 GLY A CA 1
ATOM 980 C C . GLY A 1 131 ? -7.976 6.341 31.707 1.00 84.06 131 GLY A C 1
ATOM 981 O O . GLY A 1 131 ? -8.917 5.757 32.241 1.00 84.06 131 GLY A O 1
ATOM 982 N N . SER A 1 132 ? -7.928 7.670 31.618 1.00 86.62 132 SER A N 1
ATOM 983 C CA . SER A 1 132 ? -8.968 8.563 32.132 1.00 86.62 132 SER A CA 1
ATOM 984 C C . SER A 1 132 ? -10.230 8.591 31.258 1.00 86.62 132 SER A C 1
ATOM 986 O O . SER A 1 132 ? -11.257 9.141 31.662 1.00 86.62 132 SER A O 1
ATOM 988 N N . GLY A 1 133 ? -10.156 8.025 30.050 1.00 85.94 133 GLY A N 1
ATOM 989 C CA . GLY A 1 133 ? -11.191 8.085 29.025 1.00 85.94 133 GLY A CA 1
ATOM 990 C C . GLY A 1 133 ? -11.336 9.471 28.394 1.00 85.94 133 GLY A C 1
ATOM 991 O O . GLY A 1 133 ? -12.326 9.720 27.705 1.00 85.94 133 GLY A O 1
ATOM 992 N N . ARG A 1 134 ? -10.404 10.402 28.651 1.00 86.38 134 ARG A N 1
ATOM 993 C CA . ARG A 1 134 ? -10.431 11.792 28.165 1.00 86.38 134 ARG A CA 1
ATOM 994 C C . ARG A 1 134 ? -9.022 12.264 27.814 1.00 86.38 134 ARG A C 1
ATOM 996 O O . ARG A 1 134 ? -8.082 12.042 28.565 1.00 86.38 134 ARG A O 1
ATOM 1003 N N . LEU A 1 135 ? -8.879 12.991 26.708 1.00 87.88 135 LEU A N 1
ATOM 1004 C CA . LEU A 1 135 ? -7.625 13.672 26.385 1.00 87.88 135 LEU A CA 1
ATOM 1005 C C . LEU A 1 135 ? -7.687 15.112 26.885 1.00 87.88 135 LEU A C 1
ATOM 1007 O O . LEU A 1 135 ? -8.566 15.871 26.486 1.00 87.88 135 LEU A O 1
ATOM 1011 N N . GLY A 1 136 ? -6.775 15.459 27.791 1.00 86.44 136 GLY A N 1
ATOM 1012 C CA . GLY A 1 136 ? -6.580 16.833 28.249 1.00 86.44 136 GLY A CA 1
ATOM 1013 C C . GLY A 1 136 ? -5.695 17.652 27.304 1.00 86.44 136 GLY A C 1
ATOM 1014 O O . GLY A 1 136 ? -5.266 17.173 26.253 1.00 86.44 136 GLY A O 1
ATOM 1015 N N . ALA A 1 137 ? -5.368 18.874 27.727 1.00 87.19 137 ALA A N 1
ATOM 1016 C CA . ALA A 1 137 ? -4.474 19.760 26.985 1.00 87.19 137 ALA A CA 1
ATOM 1017 C C . ALA A 1 137 ? -3.087 19.127 26.762 1.00 87.19 137 ALA A C 1
ATOM 1019 O O . ALA A 1 137 ? -2.587 19.167 25.644 1.00 87.19 137 ALA A O 1
ATOM 1020 N N . ASP A 1 138 ? -2.495 18.491 27.780 1.00 86.25 138 ASP A N 1
ATOM 1021 C CA . ASP A 1 138 ? -1.131 17.945 27.717 1.00 86.25 138 ASP A CA 1
ATOM 1022 C C . ASP A 1 138 ? -0.985 16.778 26.728 1.00 86.25 138 ASP A C 1
ATOM 1024 O O . ASP A 1 138 ? -0.076 16.832 25.896 1.00 86.25 138 ASP A O 1
ATOM 1028 N N . PRO A 1 139 ? -1.844 15.730 26.750 1.00 88.19 139 PRO A N 1
ATOM 1029 C CA . PRO A 1 139 ? -1.762 14.667 25.751 1.00 88.19 139 PRO A CA 1
ATOM 1030 C C . PRO A 1 139 ? -1.948 15.168 24.318 1.00 88.19 139 PRO A C 1
ATOM 1032 O O . PRO A 1 139 ? -1.267 14.685 23.415 1.00 88.19 139 PRO A O 1
ATOM 1035 N N . LEU A 1 140 ? -2.847 16.137 24.104 1.00 88.19 140 LEU A N 1
ATOM 1036 C CA . LEU A 1 140 ? -3.095 16.686 22.772 1.00 88.19 140 LEU A CA 1
ATOM 1037 C C . LEU A 1 140 ? -1.990 17.630 22.299 1.00 88.19 140 LEU A C 1
ATOM 1039 O O . LEU A 1 140 ? -1.673 17.593 21.115 1.00 88.19 140 LEU A O 1
ATOM 1043 N N . LEU A 1 141 ? -1.362 18.404 23.191 1.00 87.69 141 LEU A N 1
ATOM 1044 C CA . LEU A 1 141 ? -0.180 19.195 22.837 1.00 87.69 141 LEU A CA 1
ATOM 1045 C C . LEU A 1 141 ? 0.934 18.284 22.344 1.00 87.69 141 LEU A C 1
ATOM 1047 O O . LEU A 1 141 ? 1.475 18.491 21.268 1.00 87.69 141 LEU A O 1
ATOM 1051 N N . ARG A 1 142 ? 1.218 17.216 23.092 1.00 84.94 142 ARG A N 1
ATOM 1052 C CA . ARG A 1 142 ? 2.239 16.245 22.699 1.00 84.94 142 ARG A CA 1
ATOM 1053 C C . ARG A 1 142 ? 1.934 15.606 21.346 1.00 84.94 142 ARG A C 1
ATOM 1055 O O . ARG A 1 142 ? 2.842 15.328 20.570 1.00 84.94 142 ARG A O 1
ATOM 1062 N N . PHE A 1 143 ? 0.662 15.333 21.070 1.00 87.25 143 PHE A N 1
ATOM 1063 C CA . PHE A 1 143 ? 0.251 14.854 19.756 1.00 87.25 143 PHE A CA 1
ATOM 1064 C C . PHE A 1 143 ? 0.500 15.904 18.666 1.00 87.25 143 PHE A C 1
ATOM 1066 O O . PHE A 1 143 ? 1.042 15.564 17.620 1.00 87.25 143 PHE A O 1
ATOM 1073 N N . ALA A 1 144 ? 0.165 17.170 18.919 1.00 87.31 144 ALA A N 1
ATOM 1074 C CA . ALA A 1 144 ? 0.422 18.272 17.998 1.00 87.31 144 ALA A CA 1
ATOM 1075 C C . ALA A 1 144 ? 1.929 18.443 17.720 1.00 87.31 144 ALA A C 1
ATOM 1077 O O . ALA A 1 144 ? 2.327 18.503 16.558 1.00 87.31 144 ALA A O 1
ATOM 1078 N N . GLU A 1 145 ? 2.774 18.402 18.752 1.00 87.62 145 GLU A N 1
ATOM 1079 C CA . GLU A 1 145 ? 4.240 18.441 18.631 1.00 87.62 145 GLU A CA 1
ATOM 1080 C C . GLU A 1 145 ? 4.770 17.304 17.744 1.00 87.62 145 GLU A C 1
ATOM 1082 O O . GLU A 1 145 ? 5.616 17.525 16.878 1.00 87.62 145 GLU A O 1
ATOM 1087 N N . LEU A 1 146 ? 4.234 16.085 17.894 1.00 85.50 146 LEU A N 1
ATOM 1088 C CA . LEU A 1 146 ? 4.595 14.944 17.040 1.00 85.50 146 LEU A CA 1
ATOM 1089 C C . LEU A 1 146 ? 4.180 15.131 15.574 1.00 85.50 146 LEU A C 1
ATOM 1091 O O . LEU A 1 146 ? 4.806 14.551 14.688 1.00 85.50 146 LEU A O 1
ATOM 1095 N N . LEU A 1 147 ? 3.148 15.933 15.310 1.00 85.69 147 LEU A N 1
ATOM 1096 C CA . LEU A 1 147 ? 2.742 16.330 13.960 1.00 85.69 147 LEU A CA 1
ATOM 1097 C C . LEU A 1 147 ? 3.547 17.526 13.422 1.00 85.69 147 LEU A C 1
ATOM 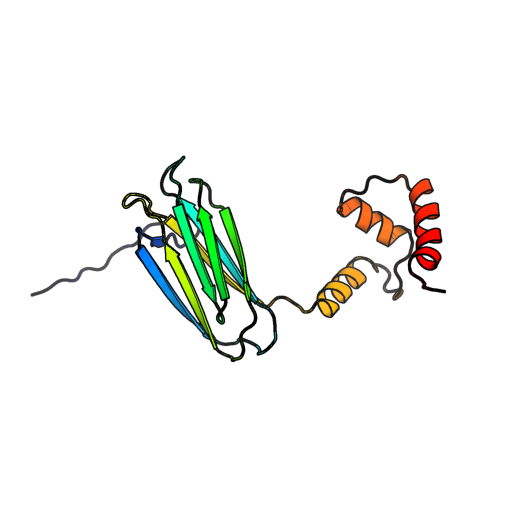1099 O O . LEU A 1 147 ? 3.294 17.966 12.301 1.00 85.69 147 LEU A O 1
ATOM 1103 N N . GLY A 1 148 ? 4.505 18.047 14.194 1.00 85.94 148 GLY A N 1
ATOM 1104 C CA . GLY A 1 148 ? 5.323 19.199 13.823 1.00 85.94 148 GLY A CA 1
ATOM 1105 C C . GLY A 1 148 ? 4.669 20.551 14.110 1.00 85.94 148 GLY A C 1
ATOM 1106 O O . GLY A 1 148 ? 5.121 21.560 13.573 1.00 85.94 148 GLY A O 1
ATOM 1107 N N . PHE A 1 149 ? 3.616 20.597 14.932 1.00 83.19 149 PHE A N 1
ATOM 1108 C CA . PHE A 1 149 ? 3.133 21.868 15.469 1.00 83.19 149 PHE A CA 1
ATOM 1109 C C . PHE A 1 149 ? 4.082 22.354 16.559 1.00 83.19 149 PHE A C 1
ATOM 1111 O O . PHE A 1 149 ? 4.189 21.746 17.620 1.00 83.19 149 PHE A O 1
ATOM 1118 N N . ASP A 1 150 ? 4.739 23.475 16.288 1.00 79.00 150 ASP A N 1
ATOM 1119 C CA . ASP A 1 150 ? 5.617 24.155 17.232 1.00 79.00 150 ASP A CA 1
ATOM 1120 C C . ASP A 1 150 ? 4.844 25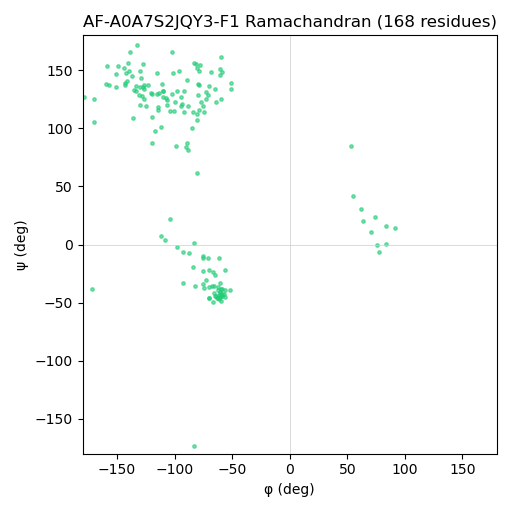.313 17.872 1.00 79.00 150 ASP A C 1
ATOM 1122 O O . ASP A 1 150 ? 4.830 26.437 17.371 1.00 79.00 150 ASP A O 1
ATOM 1126 N N . SER A 1 151 ? 4.087 25.008 18.926 1.00 73.06 151 SER A N 1
ATOM 1127 C CA . SER A 1 151 ? 3.377 26.013 19.721 1.00 73.06 151 SER A CA 1
ATOM 1128 C C . SER A 1 151 ? 3.856 25.948 21.159 1.00 73.06 151 SER A C 1
ATOM 1130 O O . SER A 1 151 ? 3.842 24.872 21.762 1.00 73.06 151 SER A O 1
ATOM 1132 N N . ALA A 1 152 ? 4.219 27.097 21.728 1.00 80.25 152 ALA A N 1
ATOM 1133 C CA . ALA A 1 152 ? 4.558 27.182 23.140 1.00 80.25 152 ALA A CA 1
ATOM 1134 C C . ALA A 1 152 ? 3.375 26.722 24.006 1.00 80.25 152 ALA A C 1
ATOM 1136 O O . ALA A 1 152 ? 2.204 26.904 23.656 1.00 80.25 152 ALA A O 1
ATOM 1137 N N . ARG A 1 153 ? 3.679 26.137 25.166 1.00 78.44 153 ARG A N 1
ATOM 1138 C CA . ARG A 1 153 ? 2.675 25.551 26.059 1.00 78.44 153 ARG A CA 1
ATOM 1139 C C . ARG A 1 153 ? 1.587 26.553 26.457 1.00 78.44 153 ARG A C 1
ATOM 1141 O O . ARG A 1 153 ? 0.409 26.206 26.526 1.00 78.44 153 ARG A O 1
ATOM 1148 N N . GLU A 1 154 ? 1.983 27.794 26.699 1.00 77.00 154 GLU A N 1
ATOM 1149 C CA . GLU A 1 154 ? 1.107 28.889 27.104 1.00 77.00 154 GLU A CA 1
ATOM 1150 C C . GLU A 1 154 ? 0.130 29.287 25.989 1.00 77.00 154 GLU A C 1
ATOM 1152 O O . GLU A 1 154 ? -1.028 29.611 26.257 1.00 77.00 154 GLU A O 1
ATOM 1157 N N . GLU A 1 155 ? 0.575 29.225 24.733 1.00 82.69 155 GLU A N 1
ATOM 1158 C CA . GLU A 1 155 ? -0.258 29.492 23.558 1.00 82.69 155 GLU A CA 1
ATOM 1159 C C . GLU A 1 155 ? -1.220 28.332 23.293 1.00 82.69 155 GLU A C 1
ATOM 1161 O O . GLU A 1 155 ? -2.391 28.550 22.964 1.00 82.69 155 GLU A O 1
ATOM 1166 N N . TRP A 1 156 ? -0.760 27.098 23.511 1.00 86.38 156 TRP A N 1
ATOM 1167 C CA . TRP A 1 156 ? -1.587 25.907 23.375 1.00 86.38 156 TRP A CA 1
ATOM 1168 C C . TRP A 1 156 ? -2.768 25.896 24.345 1.00 86.38 156 TRP A C 1
ATOM 1170 O O . TRP A 1 156 ? -3.887 25.598 23.938 1.00 86.38 156 TRP A O 1
ATOM 1180 N N . ASP A 1 157 ? -2.568 26.265 25.612 1.00 84.88 157 ASP A N 1
ATOM 1181 C CA . ASP A 1 157 ? -3.654 26.277 26.599 1.00 84.88 157 ASP A CA 1
ATOM 1182 C C . ASP A 1 157 ? -4.792 27.237 26.201 1.00 84.88 157 ASP A C 1
ATOM 1184 O O . ASP A 1 157 ? -5.966 26.970 26.484 1.00 84.88 157 ASP A O 1
ATOM 1188 N N . VAL A 1 158 ? -4.466 28.347 25.527 1.00 83.81 158 VAL A N 1
ATOM 1189 C CA . VAL A 1 158 ? -5.455 29.284 24.973 1.00 83.81 158 VAL A CA 1
ATOM 1190 C C . VAL A 1 158 ? -6.190 28.652 23.791 1.00 83.81 158 VAL A C 1
ATOM 1192 O O . VAL A 1 158 ? -7.421 28.694 23.742 1.00 83.81 158 VAL A O 1
ATOM 1195 N N . GLN A 1 159 ? -5.461 28.020 22.869 1.00 82.31 159 GLN A N 1
ATOM 1196 C CA . GLN A 1 159 ? -6.040 27.359 21.696 1.00 82.31 159 GLN A CA 1
ATOM 1197 C C . GLN A 1 159 ? -6.926 26.169 22.084 1.00 82.31 159 GLN A C 1
ATOM 1199 O O . GLN A 1 159 ? -8.054 26.058 21.607 1.00 82.31 159 GLN A O 1
ATOM 1204 N N . TYR A 1 160 ? -6.471 25.327 23.012 1.00 82.81 160 TYR A N 1
ATOM 1205 C CA . TYR A 1 160 ? -7.210 24.174 23.516 1.00 82.81 160 TYR A CA 1
ATOM 1206 C C . TYR A 1 160 ? -8.547 24.587 24.143 1.00 82.81 160 TYR A C 1
ATOM 1208 O O . TYR A 1 160 ? -9.577 23.976 23.867 1.00 82.81 160 TYR A O 1
ATOM 1216 N N . LYS A 1 161 ? -8.566 25.674 24.928 1.00 84.19 161 LYS A N 1
ATOM 1217 C CA . LYS A 1 161 ? -9.804 26.224 25.512 1.00 84.19 161 LYS A CA 1
ATOM 1218 C C . LYS A 1 161 ? -10.764 26.795 24.467 1.00 84.19 161 LYS A C 1
ATOM 1220 O O . LYS A 1 161 ? -11.960 26.868 24.736 1.00 84.19 161 LYS A O 1
ATOM 1225 N N . ALA A 1 162 ? -10.267 27.187 23.295 1.00 80.56 162 ALA A N 1
ATOM 1226 C CA . ALA A 1 162 ? -11.087 27.680 22.193 1.00 80.56 162 ALA A CA 1
ATOM 1227 C C . ALA A 1 162 ? -11.683 26.551 21.325 1.00 80.56 162 ALA A C 1
ATOM 1229 O O . ALA A 1 162 ? -12.687 26.780 20.648 1.00 80.56 162 ALA A O 1
ATOM 1230 N N . LEU A 1 163 ? -11.125 25.330 21.365 1.00 78.69 163 LEU A N 1
ATOM 1231 C CA . LEU A 1 163 ? -11.596 24.190 20.561 1.00 78.69 163 LEU A CA 1
ATOM 1232 C C . LEU A 1 163 ? -13.085 23.844 20.768 1.00 78.69 163 LEU A C 1
ATOM 1234 O O . LEU A 1 163 ? -13.778 23.668 19.765 1.00 78.69 163 LEU A O 1
ATOM 1238 N N . PRO A 1 164 ? -13.632 23.777 22.001 1.00 76.44 164 PRO A N 1
ATOM 1239 C CA . PRO A 1 164 ? -15.040 23.430 22.197 1.00 76.44 164 PRO A CA 1
ATOM 1240 C C . PRO A 1 164 ? -15.990 24.430 21.520 1.00 76.44 164 PRO A C 1
ATOM 1242 O O . PRO A 1 164 ? -16.941 24.032 20.848 1.00 76.44 164 PRO A O 1
ATOM 1245 N N . ALA A 1 165 ? -15.673 25.726 21.606 1.00 75.19 165 ALA A N 1
ATOM 1246 C CA . ALA A 1 165 ? -16.445 26.794 20.974 1.00 75.19 165 ALA A CA 1
ATOM 1247 C C . ALA A 1 165 ? -16.317 26.793 19.440 1.00 75.19 165 ALA A C 1
ATOM 1249 O O . ALA A 1 165 ? -17.294 27.062 18.745 1.00 75.19 165 ALA A O 1
ATOM 1250 N N . ALA A 1 166 ? -15.136 26.470 18.907 1.00 71.69 166 ALA A N 1
ATOM 1251 C CA . ALA A 1 166 ? -14.882 26.441 17.466 1.00 71.69 166 ALA A CA 1
ATOM 1252 C C . ALA A 1 166 ? -15.548 25.251 16.749 1.00 71.69 166 ALA A C 1
ATOM 1254 O O . ALA A 1 166 ? -15.921 25.374 15.585 1.00 71.69 166 ALA A O 1
ATOM 1255 N N . TYR A 1 167 ? -15.713 24.116 17.437 1.00 73.00 167 TYR A N 1
ATOM 1256 C CA . TYR A 1 167 ? -16.236 22.872 16.853 1.00 73.00 167 TYR A CA 1
ATOM 1257 C C . TYR A 1 167 ? -17.627 22.468 17.372 1.00 73.00 167 TYR A C 1
ATOM 1259 O O . TYR A 1 167 ? -18.119 21.395 17.031 1.00 73.00 167 TYR A O 1
ATOM 1267 N N . GLY A 1 168 ? -18.285 23.328 18.158 1.00 58.00 168 GLY A N 1
ATOM 1268 C CA . GLY A 1 168 ? -19.666 23.121 18.607 1.00 58.00 168 GLY A CA 1
ATOM 1269 C C . GLY A 1 168 ? -19.833 22.058 19.697 1.00 58.00 168 GLY A C 1
ATOM 1270 O O . GLY A 1 168 ? -20.920 21.503 19.841 1.00 58.00 168 GLY A O 1
ATOM 1271 N N . PHE A 1 169 ? -18.781 21.773 20.465 1.00 58.84 169 PHE A N 1
ATOM 1272 C CA . PHE A 1 169 ? -18.863 20.932 21.658 1.00 58.84 169 PHE A CA 1
ATOM 1273 C C . PHE A 1 169 ? -19.167 21.830 22.865 1.00 58.84 169 PHE A C 1
ATOM 1275 O O . PHE A 1 169 ? -18.253 22.291 23.545 1.00 58.84 169 PHE A O 1
ATOM 1282 N N . GLY A 1 170 ? -20.447 22.140 23.077 1.00 49.53 170 GLY A N 1
ATOM 1283 C CA . GLY A 1 170 ? -20.959 22.900 24.225 1.00 49.53 170 GLY A CA 1
ATOM 1284 C C . GLY A 1 170 ? -21.846 22.044 25.110 1.00 49.53 170 GLY A C 1
ATOM 1285 O O . GLY A 1 170 ? -22.694 21.325 24.538 1.00 49.53 170 GLY A O 1
#

pLDDT: mean 82.78, std 16.84, range [25.66, 97.38]

InterPro domains:
  IPR011992 EF-hand domain pair [SSF47473] (79-162)

Secondary structure (DSSP, 8-state):
------------SSS--EEE-TT-EEEEEEE---TT--EEEEEEEEESSTT--EEEEEEETTEEEEEEE--SS-EEEEEEE--SSSEEEEEEEE--S-TT--EEEEEEEEEEPPPHHHHHHHHHHHH-TT--SS--HHHHHHHHHHTT----HHHHHHHHHHHHHHHT--

Foldseek 3Di:
DDDDDDDDDDDDDQDDWDKAFAFRKDKDKDFQADAPFKKKKKWWKAKPDQQDWWWKWKDKQNDIDIDTHHHRDIDIDMDMDGHRDRIMMIMITTNDPDRRIIMIIRDIDMGTDDPPVVVVVVLQCVLPVVPPSDHDLVSVVVVCVVVVDDDDSVRSVVVRVCVCVVPVVD